Protein AF-A0A525D279-F1 (afdb_monomer_lite)

Foldseek 3Di:
DDWDFDDDDDPDDPVQAQAAPVRDGCDPVVLVVLCVVCVVPDQVVSVVSNVVVSCVRRDPPDNPDDGDTDGDDDDDDPVVVVVVVVD

Sequence (87 aa):
MAFAITSLPTPVSPNSRTRNSNQQLFGKKRFFEVVRQNYKKSANEIVRSCFNTLSNFRGNLLAHDDITLVVIKRKGTLEELENFDNQ

Structure (mmCIF, N/CA/C/O backbone):
data_AF-A0A525D279-F1
#
_entry.id   AF-A0A525D279-F1
#
loop_
_atom_site.group_PDB
_atom_site.id
_atom_site.type_symbol
_atom_site.label_atom_id
_atom_site.label_alt_id
_atom_site.label_comp_id
_atom_site.label_asym_id
_atom_site.label_entity_id
_atom_site.label_seq_id
_atom_site.pdbx_PDB_ins_code
_atom_site.Cartn_x
_atom_site.Cartn_y
_atom_site.Cartn_z
_atom_site.occupancy
_atom_site.B_iso_or_equiv
_atom_site.auth_seq_id
_atom_site.auth_comp_id
_atom_site.auth_asym_id
_atom_site.auth_atom_id
_atom_site.pdbx_PDB_model_num
ATOM 1 N N . MET A 1 1 ? -1.739 6.981 12.520 1.00 49.16 1 MET A N 1
ATOM 2 C CA . MET A 1 1 ? -1.486 6.039 11.403 1.00 49.16 1 MET A CA 1
ATOM 3 C C . MET A 1 1 ? 0.014 5.793 11.394 1.00 49.16 1 MET A C 1
ATOM 5 O O . MET A 1 1 ? 0.741 6.765 11.254 1.00 49.16 1 MET A O 1
ATOM 9 N N . ALA A 1 2 ? 0.474 4.568 11.646 1.00 32.56 2 ALA A N 1
ATOM 10 C CA . ALA A 1 2 ? 1.903 4.240 11.691 1.00 32.56 2 ALA A CA 1
ATOM 11 C C . ALA A 1 2 ? 2.220 3.239 10.572 1.00 32.56 2 ALA A C 1
ATOM 13 O O . ALA A 1 2 ? 1.483 2.268 10.393 1.00 32.56 2 ALA A O 1
ATOM 14 N N . PHE A 1 3 ? 3.280 3.501 9.803 1.00 42.44 3 PHE A N 1
ATOM 15 C CA . PHE A 1 3 ? 3.714 2.663 8.684 1.00 42.44 3 PHE A CA 1
ATOM 16 C C . PHE A 1 3 ? 5.147 2.213 8.916 1.00 42.44 3 PHE A C 1
ATOM 18 O O . PHE A 1 3 ? 6.047 3.048 8.984 1.00 42.44 3 PHE A O 1
ATOM 25 N N . ALA A 1 4 ? 5.356 0.903 8.991 1.00 32.09 4 ALA A N 1
ATOM 26 C CA . ALA A 1 4 ? 6.680 0.304 8.986 1.00 32.09 4 ALA A CA 1
ATOM 27 C C . ALA A 1 4 ? 6.844 -0.484 7.682 1.00 32.09 4 ALA A C 1
ATOM 29 O O . ALA A 1 4 ? 6.045 -1.367 7.372 1.00 32.09 4 ALA A O 1
ATOM 30 N N . ILE A 1 5 ? 7.867 -0.133 6.902 1.00 42.59 5 ILE A N 1
ATOM 31 C CA . ILE A 1 5 ? 8.354 -0.956 5.794 1.00 42.59 5 ILE A CA 1
ATOM 32 C C . ILE A 1 5 ? 9.618 -1.614 6.330 1.00 42.59 5 ILE A C 1
ATOM 34 O O . ILE A 1 5 ? 10.655 -0.959 6.430 1.00 42.59 5 ILE A O 1
ATOM 38 N N . THR A 1 6 ? 9.521 -2.875 6.734 1.00 38.62 6 THR A N 1
ATOM 39 C CA . THR A 1 6 ? 10.681 -3.642 7.188 1.00 38.62 6 THR A CA 1
ATOM 40 C C . THR A 1 6 ? 11.140 -4.537 6.045 1.00 38.62 6 THR A C 1
ATOM 42 O O . THR A 1 6 ? 10.514 -5.552 5.750 1.00 38.62 6 THR A O 1
ATOM 45 N N . SER A 1 7 ? 12.233 -4.143 5.394 1.00 41.50 7 SER A N 1
ATOM 46 C CA . SER A 1 7 ? 13.088 -5.095 4.685 1.00 41.50 7 SER A CA 1
ATOM 47 C C . SER A 1 7 ? 13.724 -5.989 5.743 1.00 41.50 7 SER A C 1
ATOM 49 O O . SER A 1 7 ? 14.331 -5.464 6.678 1.00 41.50 7 SER A O 1
ATOM 51 N N . LEU A 1 8 ? 13.607 -7.312 5.619 1.00 36.69 8 LEU A N 1
ATOM 52 C CA . LEU A 1 8 ? 14.518 -8.199 6.344 1.00 36.69 8 LEU A CA 1
ATOM 53 C C . LEU A 1 8 ? 15.958 -7.894 5.880 1.00 36.69 8 LEU A C 1
ATOM 55 O O . LEU A 1 8 ? 16.144 -7.514 4.718 1.00 36.69 8 LEU A O 1
ATOM 59 N N . PRO A 1 9 ? 16.972 -7.996 6.757 1.00 39.34 9 PRO A N 1
ATOM 60 C CA . PRO A 1 9 ? 18.360 -7.809 6.368 1.00 39.34 9 PRO A CA 1
ATOM 61 C C . PRO A 1 9 ? 18.824 -9.048 5.595 1.00 39.34 9 PRO A C 1
ATOM 63 O O . PRO A 1 9 ? 19.344 -9.999 6.169 1.00 39.34 9 PRO A O 1
ATOM 66 N N . THR A 1 10 ? 18.606 -9.055 4.285 1.00 41.53 10 THR A N 1
ATOM 67 C CA . THR A 1 10 ? 19.284 -9.967 3.361 1.00 41.53 10 THR A CA 1
ATOM 68 C C . THR A 1 10 ? 20.493 -9.246 2.751 1.00 41.53 10 THR A C 1
ATOM 70 O O . THR A 1 10 ? 20.454 -8.022 2.585 1.00 41.53 10 THR A O 1
ATOM 73 N N . PRO A 1 11 ? 21.604 -9.949 2.455 1.00 41.41 11 PRO A N 1
ATOM 74 C CA . PRO A 1 11 ? 22.752 -9.342 1.791 1.00 41.41 11 PRO A CA 1
ATOM 75 C C . PRO A 1 11 ? 22.307 -8.751 0.447 1.00 41.41 11 PRO A C 1
ATOM 77 O O . PRO A 1 11 ? 21.904 -9.464 -0.469 1.00 41.41 11 PRO A O 1
ATOM 80 N N . VAL A 1 12 ? 22.324 -7.420 0.369 1.00 48.53 12 VAL A N 1
ATOM 81 C CA . VAL A 1 12 ? 21.773 -6.650 -0.747 1.00 48.53 12 VAL A CA 1
ATOM 82 C C . VAL A 1 12 ? 22.625 -6.825 -2.004 1.00 48.53 12 VAL A C 1
ATOM 84 O O . VAL A 1 12 ? 23.725 -6.287 -2.120 1.00 48.53 12 VAL A O 1
ATOM 87 N N . SER A 1 13 ? 22.098 -7.563 -2.980 1.00 41.34 13 SER A N 1
ATOM 88 C CA . SER A 1 13 ? 22.607 -7.525 -4.352 1.00 41.34 13 SER A CA 1
ATOM 89 C C . SER A 1 13 ? 22.342 -6.128 -4.939 1.00 41.34 13 SER A C 1
ATOM 91 O O . SER A 1 13 ? 21.245 -5.600 -4.754 1.00 41.34 13 SER A O 1
ATOM 93 N N . PRO A 1 14 ? 23.277 -5.495 -5.674 1.00 46.78 14 PRO A N 1
ATOM 94 C CA . PRO A 1 14 ? 23.120 -4.126 -6.196 1.00 46.78 14 PRO A CA 1
ATOM 95 C C . PRO A 1 14 ? 21.884 -3.90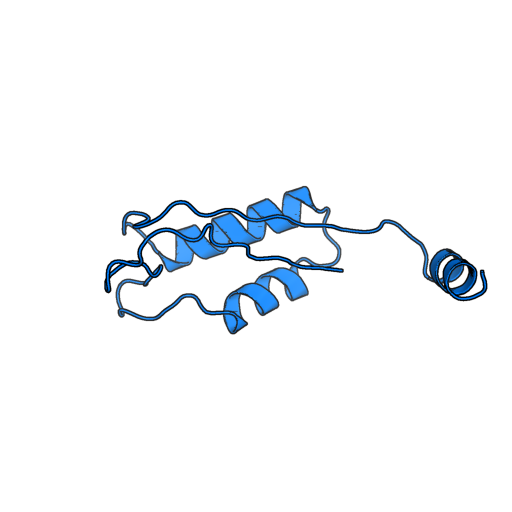8 -7.100 1.00 46.78 14 PRO A C 1
ATOM 97 O O . PRO A 1 14 ? 21.514 -2.763 -7.385 1.00 46.78 14 PRO A O 1
ATOM 100 N N . ASN A 1 15 ? 21.199 -4.990 -7.481 1.00 49.09 15 ASN A N 1
ATOM 101 C CA . ASN A 1 15 ? 19.990 -5.013 -8.303 1.00 49.09 15 ASN A CA 1
ATOM 102 C C . ASN A 1 15 ? 18.662 -5.051 -7.495 1.00 49.09 15 ASN A C 1
ATOM 104 O O . ASN A 1 15 ? 17.593 -5.000 -8.098 1.00 49.09 15 ASN A O 1
ATOM 108 N N . SER A 1 16 ? 18.699 -5.078 -6.154 1.00 44.44 16 SER A N 1
ATOM 109 C CA . SER A 1 16 ? 17.579 -5.397 -5.233 1.00 44.44 16 SER A CA 1
ATOM 110 C C . SER A 1 16 ? 16.576 -4.256 -4.946 1.00 44.44 16 SER A C 1
ATOM 112 O O . SER A 1 16 ? 16.207 -3.965 -3.803 1.00 44.44 16 SER A O 1
ATOM 114 N N . ARG A 1 17 ? 16.189 -3.471 -5.955 1.00 52.16 17 ARG A N 1
ATOM 115 C CA . ARG A 1 17 ? 15.216 -2.383 -5.749 1.00 52.16 17 ARG A CA 1
ATOM 116 C C . ARG A 1 17 ? 14.136 -2.422 -6.816 1.00 52.16 17 ARG A C 1
ATOM 118 O O . ARG A 1 17 ? 14.451 -2.462 -7.998 1.00 52.16 17 ARG A O 1
ATOM 125 N N . THR A 1 18 ? 12.863 -2.350 -6.407 1.00 57.44 18 THR A N 1
ATOM 126 C CA . THR A 1 18 ? 11.736 -2.311 -7.356 1.00 57.44 18 THR A CA 1
ATOM 127 C C . THR A 1 18 ? 11.854 -1.076 -8.251 1.00 57.44 18 THR A C 1
ATOM 129 O O . THR A 1 18 ? 11.683 0.064 -7.796 1.00 57.44 18 THR A O 1
ATOM 132 N N . ARG A 1 19 ? 12.163 -1.327 -9.526 1.00 63.25 19 ARG A N 1
ATOM 133 C CA . 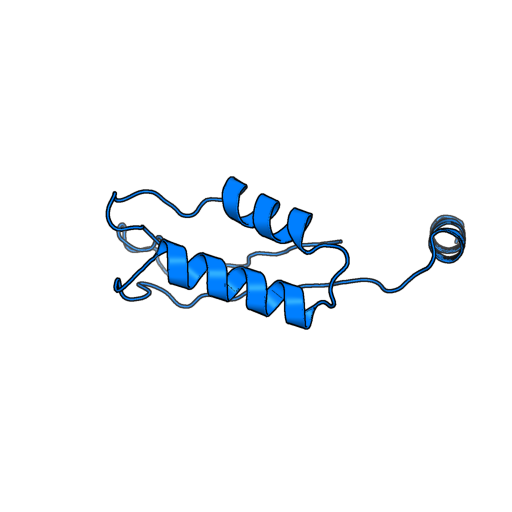ARG A 1 19 ? 12.294 -0.335 -10.591 1.00 63.25 19 ARG A CA 1
ATOM 134 C C . ARG A 1 19 ? 11.154 -0.490 -11.592 1.00 63.25 19 ARG A C 1
ATOM 136 O O . ARG A 1 19 ? 10.674 -1.598 -11.814 1.00 63.25 19 ARG A O 1
ATOM 143 N N . ASN A 1 20 ? 10.729 0.618 -12.187 1.00 60.38 20 ASN A N 1
ATOM 144 C CA . ASN A 1 20 ? 9.900 0.582 -13.391 1.00 60.38 20 ASN A CA 1
ATOM 145 C C . ASN A 1 20 ? 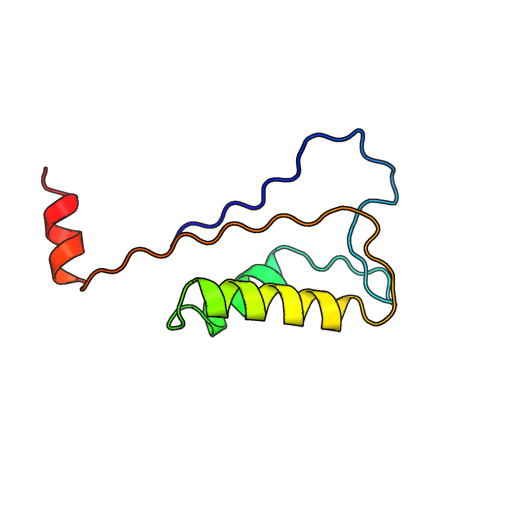10.774 0.421 -14.650 1.00 60.38 20 ASN A C 1
ATOM 147 O O . ASN A 1 20 ? 12.004 0.419 -14.567 1.00 60.38 20 ASN A O 1
ATOM 151 N N . SER A 1 21 ? 10.140 0.338 -15.823 1.00 64.62 21 SER A N 1
ATOM 152 C CA . SER A 1 21 ? 10.808 0.259 -17.135 1.00 64.62 21 SER A CA 1
ATOM 153 C C . SER A 1 21 ? 11.793 1.404 -17.410 1.00 64.62 21 SER A C 1
ATOM 155 O O . SER A 1 21 ? 12.744 1.227 -18.162 1.00 64.62 21 SER A O 1
ATOM 157 N N . ASN A 1 22 ? 11.622 2.547 -16.742 1.00 65.25 22 ASN A N 1
ATOM 158 C CA . ASN A 1 22 ? 12.507 3.711 -16.828 1.00 65.25 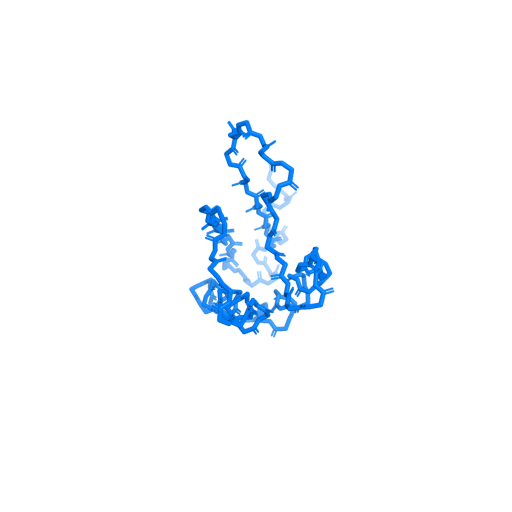22 ASN A CA 1
ATOM 159 C C . ASN A 1 22 ? 13.627 3.692 -15.767 1.00 65.25 22 ASN A C 1
ATOM 161 O O . ASN A 1 22 ? 14.217 4.728 -15.466 1.00 65.25 22 ASN A O 1
ATOM 165 N N . GLN A 1 23 ? 13.877 2.541 -15.134 1.00 62.25 23 GLN A N 1
ATOM 166 C CA . GLN A 1 23 ? 14.827 2.340 -14.032 1.00 62.25 23 GLN A CA 1
ATOM 167 C C . GLN A 1 23 ? 14.570 3.190 -12.774 1.00 62.25 23 GLN A C 1
ATOM 169 O O . GLN A 1 23 ? 15.412 3.232 -11.867 1.00 62.25 23 GLN A O 1
ATOM 174 N N . GLN A 1 24 ? 13.407 3.836 -12.663 1.00 67.44 24 GLN A N 1
ATOM 175 C CA . GLN A 1 24 ? 13.066 4.675 -11.520 1.00 67.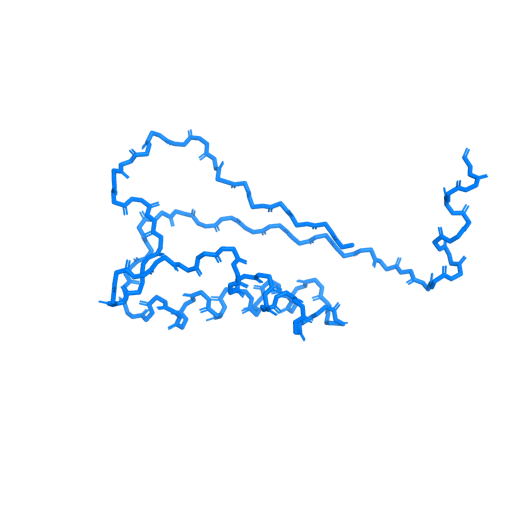44 24 GLN A CA 1
ATOM 176 C C . GLN A 1 24 ? 12.650 3.808 -10.339 1.00 67.44 24 GLN A C 1
ATOM 178 O O . GLN A 1 24 ? 11.858 2.879 -10.478 1.00 67.44 24 GLN A O 1
ATOM 183 N N . LEU A 1 25 ? 13.125 4.164 -9.151 1.00 69.81 25 LEU A N 1
ATOM 184 C CA . LEU A 1 25 ? 12.675 3.556 -7.904 1.00 69.81 25 LEU A CA 1
ATOM 185 C C . LEU A 1 25 ? 11.234 3.973 -7.599 1.00 69.81 25 LEU A C 1
ATOM 187 O O . LEU A 1 25 ? 10.883 5.138 -7.801 1.00 69.81 25 LEU A O 1
ATOM 191 N N . PHE A 1 26 ? 10.419 3.060 -7.057 1.00 72.75 26 PHE A N 1
ATOM 192 C CA . PHE A 1 26 ? 9.059 3.387 -6.594 1.00 72.75 26 PHE A CA 1
ATOM 193 C C . PHE A 1 26 ? 9.080 4.548 -5.589 1.00 72.75 26 PHE A C 1
ATOM 195 O O . PHE A 1 26 ? 8.390 5.555 -5.771 1.00 72.75 26 PHE A O 1
ATOM 202 N N . GLY A 1 27 ? 9.975 4.439 -4.601 1.00 76.62 27 GLY A N 1
ATOM 203 C CA . GLY A 1 27 ? 10.319 5.496 -3.654 1.00 76.62 27 GLY A CA 1
ATOM 204 C C . GLY A 1 27 ? 9.246 5.782 -2.597 1.00 76.62 27 GLY A C 1
ATOM 205 O O . GLY A 1 27 ? 8.068 5.464 -2.746 1.00 76.62 27 GLY A O 1
ATOM 206 N N . LYS A 1 28 ? 9.662 6.444 -1.509 1.00 79.31 28 LYS A N 1
ATOM 207 C CA . LYS A 1 28 ? 8.776 6.796 -0.383 1.00 79.31 28 LYS A CA 1
ATOM 208 C C . LYS A 1 28 ? 7.669 7.782 -0.780 1.00 79.31 28 LYS A C 1
ATOM 210 O O . LYS A 1 28 ? 6.580 7.726 -0.225 1.00 79.31 28 LYS A O 1
ATOM 215 N N . LYS A 1 29 ? 7.927 8.668 -1.751 1.00 81.50 29 LYS A N 1
ATOM 216 C CA . LYS A 1 29 ? 6.977 9.713 -2.173 1.00 81.50 29 LYS A CA 1
ATOM 217 C C . LYS A 1 29 ? 5.667 9.120 -2.704 1.00 81.50 29 LYS A C 1
ATOM 219 O O . LYS A 1 29 ? 4.613 9.448 -2.169 1.00 81.50 29 LYS A O 1
ATOM 224 N N . ARG A 1 30 ? 5.745 8.208 -3.685 1.00 81.56 30 ARG A N 1
ATOM 225 C CA . ARG A 1 30 ? 4.566 7.537 -4.266 1.00 81.56 30 ARG A CA 1
ATOM 226 C C . ARG A 1 30 ? 3.848 6.677 -3.233 1.00 81.56 30 ARG A C 1
ATOM 228 O O . ARG A 1 30 ? 2.629 6.716 -3.145 1.00 81.56 30 ARG A O 1
ATOM 235 N N . PHE A 1 31 ? 4.605 5.963 -2.400 1.00 86.06 31 PHE A N 1
ATOM 236 C CA . PHE A 1 31 ? 4.033 5.182 -1.306 1.00 86.06 31 PHE A CA 1
ATOM 237 C C . PHE A 1 31 ? 3.200 6.049 -0.350 1.00 86.06 31 PHE A C 1
ATOM 239 O O . PHE A 1 31 ? 2.039 5.742 -0.083 1.00 86.06 31 PHE A O 1
ATOM 246 N N . PHE A 1 32 ? 3.759 7.166 0.129 1.00 85.94 32 PHE A N 1
ATOM 247 C CA . PHE A 1 32 ? 3.036 8.070 1.022 1.00 85.94 32 PHE A CA 1
ATOM 248 C C . PHE A 1 32 ? 1.833 8.728 0.351 1.00 85.94 32 PHE A C 1
ATOM 250 O O . PHE A 1 32 ? 0.840 8.994 1.019 1.00 85.94 32 PHE A O 1
ATOM 257 N N . GLU A 1 33 ? 1.898 8.996 -0.948 1.00 90.81 33 GLU A N 1
ATOM 258 C CA . GLU A 1 33 ? 0.764 9.521 -1.704 1.00 90.81 33 GLU A CA 1
ATOM 259 C C . GLU A 1 33 ? -0.396 8.520 -1.766 1.00 90.81 33 GLU A C 1
ATOM 261 O O . GLU A 1 33 ? -1.512 8.874 -1.390 1.00 90.81 33 GLU A O 1
ATOM 266 N N . VAL A 1 34 ? -0.126 7.255 -2.107 1.00 90.50 34 VAL A N 1
ATOM 267 C CA . VAL A 1 34 ? -1.138 6.181 -2.096 1.00 90.50 34 VAL A CA 1
ATOM 268 C C . VAL A 1 34 ? -1.765 6.048 -0.714 1.00 90.50 34 VAL A C 1
ATOM 270 O O . VAL A 1 34 ? -2.986 5.996 -0.578 1.00 90.50 34 VAL A O 1
ATOM 273 N N . VAL A 1 35 ? -0.942 6.045 0.330 1.00 90.31 35 VAL A N 1
ATOM 274 C CA . VAL A 1 35 ? -1.413 5.995 1.715 1.00 90.31 35 VAL A CA 1
ATOM 275 C C . VAL A 1 35 ? -2.327 7.180 2.040 1.00 90.31 35 VAL A C 1
ATOM 277 O O . VAL A 1 35 ? -3.422 6.978 2.568 1.00 90.31 35 VAL A O 1
ATOM 280 N N . ARG A 1 36 ? -1.912 8.409 1.709 1.00 90.81 36 ARG A N 1
ATOM 281 C CA . ARG A 1 36 ? -2.693 9.628 1.971 1.00 90.81 36 ARG A CA 1
ATOM 282 C C . ARG A 1 36 ? -4.002 9.652 1.201 1.00 90.81 36 ARG A C 1
ATOM 284 O O . ARG A 1 36 ? -4.991 10.102 1.752 1.00 90.81 36 ARG A O 1
ATOM 291 N N . GLN A 1 37 ? -4.046 9.150 -0.027 1.00 93.31 37 GLN A N 1
ATOM 292 C CA . GLN A 1 37 ? -5.287 9.078 -0.804 1.00 93.31 37 GLN A CA 1
ATOM 293 C C . GLN A 1 37 ? -6.259 8.023 -0.253 1.00 93.31 37 GLN A C 1
ATOM 295 O O . GLN A 1 37 ? -7.470 8.146 -0.413 1.00 93.31 37 GLN A O 1
ATOM 300 N N . ASN A 1 38 ? -5.746 7.001 0.441 1.00 91.81 38 ASN A N 1
ATOM 301 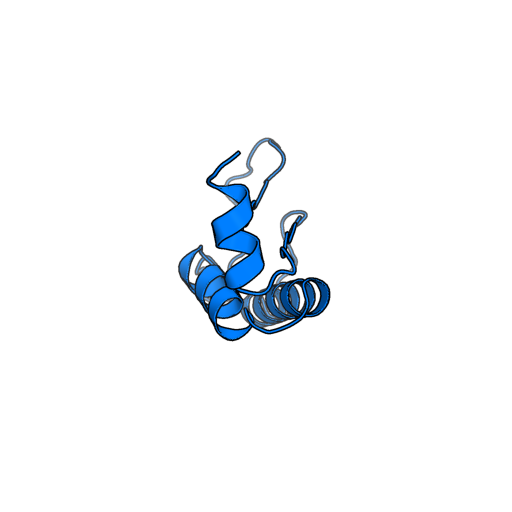C CA . ASN A 1 38 ? -6.537 5.881 0.952 1.00 91.81 38 ASN A CA 1
ATOM 302 C C . ASN A 1 38 ? -6.735 5.906 2.479 1.00 91.81 38 ASN A C 1
ATOM 304 O O . ASN A 1 38 ? -7.290 4.958 3.030 1.00 91.81 38 ASN A O 1
ATOM 308 N N . TYR A 1 39 ? -6.348 6.979 3.182 1.00 89.31 39 TYR A N 1
ATOM 309 C CA . TYR A 1 39 ? -6.325 7.011 4.654 1.00 89.31 39 TYR A CA 1
ATOM 310 C C . TYR A 1 39 ? -7.679 6.734 5.324 1.00 89.31 39 TYR A C 1
ATOM 312 O O . TYR A 1 39 ? -7.719 6.169 6.421 1.00 89.31 39 TYR A O 1
ATOM 320 N N . LYS A 1 40 ? -8.795 7.098 4.676 1.00 89.25 40 LYS A N 1
ATOM 321 C CA . LYS A 1 40 ? -10.153 6.838 5.182 1.00 89.25 40 LYS A CA 1
ATOM 322 C C . LYS A 1 40 ? -10.578 5.374 5.033 1.00 89.25 40 LYS A C 1
ATOM 324 O O . LYS A 1 40 ? -11.383 4.914 5.837 1.00 89.25 40 LYS A O 1
ATOM 329 N N . LYS A 1 41 ? -9.985 4.619 4.105 1.00 90.88 41 LYS A N 1
ATOM 330 C CA . LYS A 1 41 ? -10.322 3.210 3.843 1.00 90.88 41 LYS A CA 1
ATOM 331 C C . LYS A 1 41 ? -9.844 2.275 4.953 1.00 90.88 41 LYS A C 1
ATOM 333 O O . LYS A 1 41 ? -9.010 2.648 5.779 1.00 90.88 41 LYS A O 1
ATOM 338 N N . SER A 1 42 ? -10.370 1.058 5.008 1.00 91.00 42 SER A N 1
ATOM 339 C CA . SER A 1 42 ? -9.908 0.041 5.958 1.00 91.00 42 SER A CA 1
ATOM 340 C C . SER A 1 42 ? -8.423 -0.301 5.755 1.00 91.00 42 SER A C 1
ATOM 342 O O . SER A 1 42 ? -7.845 -0.060 4.695 1.00 91.00 42 SER A O 1
ATOM 344 N N . ALA A 1 43 ? -7.788 -0.891 6.774 1.00 89.81 43 ALA A N 1
ATOM 345 C CA . ALA A 1 43 ? -6.390 -1.322 6.676 1.00 89.81 43 ALA A CA 1
ATOM 346 C C . ALA A 1 43 ? -6.162 -2.290 5.497 1.00 89.81 43 ALA A C 1
ATOM 348 O O . ALA A 1 43 ? -5.190 -2.139 4.761 1.00 89.81 43 ALA A O 1
ATOM 349 N N . ASN A 1 44 ? -7.092 -3.224 5.272 1.00 91.50 44 ASN A N 1
ATOM 350 C CA . ASN A 1 44 ? -7.031 -4.179 4.162 1.00 91.50 44 ASN A CA 1
ATOM 351 C C . ASN A 1 44 ? -7.089 -3.468 2.797 1.00 91.50 44 ASN A C 1
ATOM 353 O O . ASN A 1 44 ? -6.283 -3.735 1.910 1.00 91.50 44 ASN A O 1
ATOM 357 N N . GLU A 1 45 ? -7.980 -2.490 2.637 1.00 92.69 45 GLU A N 1
ATOM 358 C CA . GLU A 1 45 ? -8.066 -1.707 1.399 1.00 92.69 45 GLU A CA 1
ATOM 359 C C . GLU A 1 45 ? -6.816 -0.858 1.140 1.00 92.69 45 GLU A C 1
ATOM 361 O O . GLU A 1 45 ? -6.422 -0.687 -0.016 1.00 92.69 45 GLU A O 1
ATOM 366 N N . ILE A 1 46 ? -6.164 -0.352 2.190 1.00 91.56 46 ILE A N 1
ATOM 367 C CA . ILE A 1 46 ? -4.883 0.357 2.066 1.00 91.56 46 ILE A CA 1
ATOM 368 C C . ILE A 1 46 ? -3.792 -0.607 1.589 1.00 91.56 46 ILE A C 1
ATOM 370 O O . ILE A 1 46 ? -3.076 -0.278 0.646 1.00 91.56 46 ILE A O 1
ATOM 374 N N . VAL A 1 47 ? -3.706 -1.809 2.173 1.00 92.00 47 VAL A N 1
ATOM 375 C CA . VAL A 1 47 ? -2.772 -2.859 1.725 1.00 92.00 47 VAL A CA 1
ATOM 376 C C . VAL A 1 47 ? -2.980 -3.161 0.240 1.00 92.00 47 VAL A C 1
ATOM 378 O O . VAL A 1 47 ? -2.033 -3.057 -0.541 1.00 92.00 47 VAL A O 1
ATOM 381 N N . ARG A 1 48 ? -4.221 -3.442 -0.178 1.00 92.38 48 ARG A N 1
ATOM 382 C CA . ARG A 1 48 ? -4.559 -3.708 -1.589 1.00 92.38 48 ARG A CA 1
ATOM 383 C C . ARG A 1 48 ? -4.173 -2.546 -2.503 1.00 92.38 48 ARG A C 1
ATOM 385 O O . ARG A 1 48 ? -3.580 -2.764 -3.552 1.00 92.38 48 ARG A O 1
ATOM 392 N N . SER A 1 49 ? -4.456 -1.309 -2.095 1.00 92.81 49 SER A N 1
ATOM 393 C CA . SER A 1 49 ? -4.133 -0.113 -2.887 1.00 92.81 49 SER A CA 1
ATOM 394 C C . SER A 1 49 ? -2.620 0.068 -3.069 1.00 92.81 49 SER A C 1
ATOM 396 O O . SER A 1 49 ? -2.165 0.409 -4.164 1.00 92.81 49 SER A O 1
ATOM 398 N N . CYS A 1 50 ? -1.829 -0.213 -2.030 1.00 90.31 50 CYS A N 1
ATOM 399 C CA . CYS A 1 50 ? -0.368 -0.181 -2.095 1.00 90.31 50 CYS A CA 1
ATOM 400 C C . CYS A 1 50 ? 0.184 -1.248 -3.049 1.00 90.31 50 CYS A C 1
ATOM 402 O O . CYS A 1 50 ? 0.981 -0.912 -3.925 1.00 90.31 50 CYS A O 1
ATOM 404 N N . PHE A 1 51 ? -0.265 -2.503 -2.932 1.00 88.38 51 PHE A N 1
ATOM 405 C CA . PHE A 1 51 ? 0.182 -3.586 -3.818 1.00 88.38 51 PHE A CA 1
ATOM 406 C C . PHE A 1 51 ? -0.246 -3.369 -5.273 1.00 88.38 51 PHE A C 1
ATOM 408 O O . PHE A 1 51 ? 0.570 -3.562 -6.171 1.00 88.38 51 PHE A O 1
ATOM 415 N N . ASN A 1 52 ? -1.465 -2.881 -5.519 1.00 90.56 52 ASN A N 1
ATOM 416 C CA . ASN A 1 52 ? -1.928 -2.557 -6.870 1.00 90.56 52 ASN A CA 1
ATOM 417 C C . ASN A 1 52 ? -1.085 -1.446 -7.501 1.00 90.56 52 ASN A C 1
ATOM 419 O O . ASN A 1 52 ? -0.636 -1.578 -8.636 1.00 90.56 52 ASN A O 1
ATOM 423 N N . THR A 1 53 ? -0.808 -0.370 -6.756 1.00 88.88 53 THR A N 1
ATOM 424 C CA . THR A 1 53 ? 0.046 0.716 -7.262 1.00 88.88 53 THR A CA 1
ATOM 425 C C . THR A 1 53 ? 1.459 0.219 -7.551 1.00 88.88 53 THR A C 1
ATOM 427 O O . THR A 1 53 ? 2.047 0.588 -8.565 1.00 88.88 53 THR A O 1
ATOM 430 N N . LEU A 1 54 ? 2.004 -0.637 -6.684 1.00 85.25 54 LEU A N 1
ATOM 431 C CA . LEU A 1 54 ? 3.331 -1.212 -6.867 1.00 85.25 54 LEU A CA 1
ATOM 432 C C . LEU A 1 54 ? 3.393 -2.132 -8.094 1.00 85.25 54 LEU A C 1
ATOM 434 O O . LEU A 1 54 ? 4.336 -2.030 -8.877 1.00 85.25 54 LEU A O 1
ATOM 438 N N . SER A 1 55 ? 2.376 -2.974 -8.292 1.00 83.56 55 SER A N 1
ATOM 439 C CA . SER A 1 55 ? 2.250 -3.840 -9.469 1.00 83.56 55 SER A CA 1
ATOM 440 C C . SER A 1 55 ? 2.143 -3.016 -10.752 1.00 83.56 55 SER A C 1
ATOM 442 O O . SER A 1 55 ? 2.888 -3.251 -11.697 1.00 83.56 55 SER A O 1
ATOM 444 N N . ASN A 1 56 ? 1.292 -1.987 -10.760 1.00 85.44 56 ASN A N 1
ATOM 445 C CA . ASN A 1 56 ? 1.130 -1.091 -11.908 1.00 85.44 56 ASN A CA 1
ATOM 446 C C . ASN A 1 56 ? 2.415 -0.315 -12.219 1.00 85.44 56 ASN A C 1
ATOM 448 O O . ASN A 1 56 ? 2.767 -0.139 -13.380 1.00 85.44 56 ASN A O 1
ATOM 452 N N . PHE A 1 57 ? 3.137 0.135 -11.188 1.00 83.31 57 PHE A N 1
ATOM 453 C CA . PHE A 1 57 ? 4.408 0.835 -11.359 1.00 83.31 57 PHE A CA 1
ATOM 454 C C . PHE A 1 57 ? 5.494 -0.065 -11.949 1.00 83.31 57 PHE A C 1
ATOM 456 O O . PHE A 1 57 ? 6.279 0.376 -12.787 1.00 83.31 57 PHE A O 1
ATOM 463 N N . ARG A 1 58 ? 5.556 -1.317 -11.492 1.00 77.75 58 ARG A N 1
ATOM 464 C CA . ARG A 1 58 ? 6.521 -2.306 -11.972 1.00 77.75 58 ARG A CA 1
ATOM 465 C C . ARG A 1 58 ? 6.183 -2.798 -13.387 1.00 77.75 58 ARG A C 1
ATOM 467 O O . ARG A 1 58 ? 7.090 -3.145 -14.141 1.00 77.75 58 ARG A O 1
ATOM 474 N N . GLY A 1 59 ? 4.903 -2.800 -13.758 1.00 79.12 59 GLY A N 1
ATOM 475 C CA . GLY A 1 59 ? 4.430 -3.370 -15.017 1.00 79.12 59 GLY A CA 1
ATOM 476 C C . GLY A 1 59 ? 4.703 -4.875 -15.066 1.00 79.12 59 GLY A C 1
ATOM 477 O O . GLY A 1 59 ? 4.513 -5.576 -14.075 1.00 79.12 59 GLY A O 1
ATOM 478 N N . ASN A 1 60 ? 5.208 -5.361 -16.202 1.00 74.31 60 ASN A N 1
ATOM 479 C CA . ASN A 1 60 ? 5.527 -6.780 -16.412 1.00 74.31 60 ASN A CA 1
ATOM 480 C C . ASN A 1 60 ? 6.886 -7.208 -15.832 1.00 74.31 60 ASN A C 1
ATOM 482 O O . ASN A 1 60 ? 7.294 -8.354 -16.010 1.00 74.31 60 ASN A O 1
ATOM 486 N N . LEU A 1 61 ? 7.618 -6.303 -15.175 1.00 69.12 61 LEU A N 1
ATOM 487 C CA . LEU A 1 61 ? 8.893 -6.659 -14.563 1.00 69.12 61 LEU A CA 1
ATOM 488 C C . LEU A 1 61 ? 8.646 -7.563 -13.348 1.00 69.12 61 LEU A C 1
ATOM 490 O O . LEU A 1 61 ? 7.728 -7.336 -12.554 1.00 69.12 61 LEU A O 1
ATOM 494 N N . LEU A 1 62 ? 9.469 -8.597 -13.198 1.00 62.94 62 LEU A N 1
ATOM 495 C CA . LEU A 1 62 ? 9.398 -9.481 -12.039 1.00 62.94 62 LEU A CA 1
ATOM 496 C C . LEU A 1 62 ? 9.806 -8.723 -10.771 1.00 62.94 62 LEU A C 1
ATOM 498 O O . LEU A 1 62 ? 10.651 -7.824 -10.795 1.00 62.94 62 LEU A O 1
ATOM 502 N N . ALA A 1 63 ? 9.177 -9.077 -9.649 1.00 64.06 63 ALA A N 1
ATOM 503 C CA . ALA A 1 63 ? 9.670 -8.652 -8.347 1.00 64.06 63 ALA A CA 1
ATOM 504 C C . ALA A 1 63 ? 11.062 -9.263 -8.159 1.00 64.06 63 ALA A C 1
ATOM 506 O O . ALA A 1 63 ? 11.195 -10.479 -8.233 1.00 64.06 63 ALA A O 1
ATOM 507 N N . HIS A 1 64 ? 12.081 -8.432 -7.956 1.00 57.34 64 HIS A N 1
ATOM 508 C CA . HIS A 1 64 ? 13.433 -8.931 -7.706 1.00 57.34 64 HIS A CA 1
ATOM 509 C C . HIS A 1 64 ? 13.626 -9.428 -6.264 1.00 57.34 64 HIS A C 1
ATOM 511 O O . HIS A 1 64 ? 14.509 -10.246 -6.042 1.00 57.34 64 HIS A O 1
ATOM 517 N N . ASP A 1 65 ? 12.790 -8.970 -5.325 1.00 66.19 65 ASP A N 1
ATOM 518 C CA . ASP A 1 65 ? 12.843 -9.316 -3.901 1.00 66.19 65 ASP A CA 1
ATOM 519 C C . ASP A 1 65 ? 11.429 -9.514 -3.333 1.00 66.19 65 ASP A C 1
ATOM 521 O O . ASP A 1 65 ? 10.451 -8.962 -3.860 1.00 66.19 65 ASP A O 1
ATOM 525 N N . ASP A 1 66 ? 11.338 -10.236 -2.216 1.00 77.19 66 ASP A N 1
ATOM 526 C CA . ASP A 1 66 ? 10.114 -10.365 -1.426 1.00 77.19 66 ASP A CA 1
ATOM 527 C C . ASP A 1 66 ? 9.701 -9.014 -0.816 1.00 77.19 66 ASP A C 1
ATOM 529 O O . ASP A 1 66 ? 10.520 -8.258 -0.287 1.00 77.19 66 ASP A O 1
ATOM 533 N N . ILE A 1 67 ? 8.404 -8.691 -0.879 1.00 79.88 67 ILE A N 1
ATOM 534 C CA . ILE A 1 67 ? 7.855 -7.418 -0.390 1.00 79.88 67 ILE A CA 1
ATOM 535 C C . ILE A 1 67 ? 6.923 -7.674 0.794 1.00 79.88 67 ILE A C 1
ATOM 537 O O . ILE A 1 67 ? 5.849 -8.252 0.635 1.00 79.88 67 ILE A O 1
ATOM 541 N N . THR A 1 68 ? 7.289 -7.137 1.958 1.00 83.25 68 THR A N 1
ATOM 542 C CA . THR A 1 68 ? 6.475 -7.188 3.182 1.00 83.25 68 THR A CA 1
ATOM 543 C C . THR A 1 68 ? 5.890 -5.810 3.502 1.00 83.25 68 THR A C 1
ATOM 545 O O . THR A 1 68 ? 6.616 -4.817 3.566 1.00 83.25 68 THR A O 1
ATOM 548 N N . LEU A 1 69 ? 4.573 -5.736 3.730 1.00 86.06 69 LEU A N 1
ATOM 549 C CA . LEU A 1 69 ? 3.862 -4.512 4.118 1.00 86.06 69 LEU A CA 1
ATOM 550 C C . LEU A 1 69 ? 2.969 -4.771 5.335 1.00 86.06 69 LEU A C 1
ATOM 552 O O . LEU A 1 69 ? 2.074 -5.610 5.281 1.00 86.06 69 LEU A O 1
ATOM 556 N N . VAL A 1 70 ? 3.159 -3.981 6.394 1.00 87.00 70 VAL A N 1
ATOM 557 C CA . VAL A 1 70 ? 2.303 -3.989 7.588 1.00 87.00 70 VAL A CA 1
ATOM 558 C C . VAL A 1 70 ? 1.573 -2.651 7.694 1.00 87.00 70 VAL A C 1
ATOM 560 O O . VAL A 1 70 ? 2.189 -1.586 7.638 1.00 87.00 70 VAL A O 1
ATOM 563 N N . VAL A 1 71 ? 0.246 -2.695 7.848 1.00 86.69 71 VAL A N 1
ATOM 564 C CA . VAL A 1 71 ? -0.602 -1.503 8.007 1.00 86.69 71 VAL A CA 1
ATOM 565 C C . VAL A 1 71 ? -1.322 -1.564 9.345 1.00 86.69 71 VAL A C 1
ATOM 567 O O . VAL A 1 71 ? -2.178 -2.420 9.557 1.00 86.69 71 VAL A O 1
ATOM 570 N N . ILE A 1 72 ? -1.020 -0.606 10.223 1.00 86.94 72 ILE A N 1
ATOM 571 C CA . ILE A 1 72 ? -1.698 -0.441 11.509 1.00 86.94 72 ILE A CA 1
ATOM 572 C C . ILE A 1 72 ? -2.623 0.773 11.418 1.00 86.94 72 ILE A C 1
ATOM 574 O O . ILE A 1 72 ? -2.181 1.921 11.284 1.00 86.94 72 ILE A O 1
ATOM 578 N N . LYS A 1 73 ? -3.932 0.521 11.510 1.00 84.94 73 LYS A N 1
ATOM 579 C CA . LYS A 1 73 ? -4.962 1.562 11.551 1.00 84.94 73 LYS A CA 1
ATOM 580 C C . LYS A 1 73 ? -5.722 1.479 12.869 1.00 84.94 73 LYS A C 1
ATOM 582 O O . LYS A 1 73 ? -6.510 0.563 13.078 1.00 84.94 73 LYS A O 1
ATOM 587 N N . ARG A 1 74 ? -5.498 2.470 13.731 1.00 83.56 74 ARG A N 1
ATOM 588 C CA . ARG A 1 74 ? -6.296 2.668 14.941 1.00 83.56 74 ARG A CA 1
ATOM 589 C C . ARG A 1 74 ? -7.707 3.092 14.534 1.00 83.56 74 ARG A C 1
ATOM 591 O O . ARG A 1 74 ? -7.857 3.993 13.705 1.00 83.56 74 ARG A O 1
ATOM 598 N N . LYS A 1 75 ? -8.715 2.423 15.085 1.00 72.94 75 LYS A N 1
ATOM 599 C CA . LYS A 1 75 ? -10.092 2.918 15.083 1.00 72.94 75 LYS A CA 1
ATOM 600 C C . LYS A 1 75 ? -10.228 3.831 16.296 1.00 72.94 75 LYS A C 1
ATOM 602 O O . LYS A 1 75 ? -9.768 3.457 17.367 1.00 72.94 75 LYS A O 1
ATOM 607 N N . GLY A 1 76 ? -10.765 5.019 16.085 1.00 68.81 76 GLY A N 1
ATOM 608 C CA . GLY A 1 76 ? -11.098 5.936 17.159 1.00 68.81 76 GLY A CA 1
ATOM 609 C C . GLY A 1 76 ? -11.709 7.205 16.596 1.00 68.81 76 GLY A C 1
ATOM 610 O O . GLY A 1 76 ? -11.270 7.692 15.545 1.00 68.81 76 GLY A O 1
ATOM 611 N N . THR A 1 77 ? -12.741 7.701 17.261 1.00 62.47 77 THR A N 1
ATOM 612 C CA . THR A 1 77 ? -13.234 9.073 17.098 1.00 62.47 77 THR A CA 1
ATOM 613 C C . THR A 1 77 ? -12.223 10.019 17.749 1.00 62.47 77 THR A C 1
ATOM 615 O O . THR A 1 77 ? -11.508 9.609 18.659 1.00 62.47 77 THR A O 1
ATOM 618 N N . LEU A 1 78 ? -12.106 11.269 17.283 1.00 62.38 78 LEU A N 1
ATOM 619 C CA . LEU A 1 78 ? -11.126 12.223 17.835 1.00 62.38 78 LEU A CA 1
ATOM 620 C C . LEU A 1 78 ? -11.257 12.375 19.366 1.00 62.38 78 LEU A C 1
ATOM 622 O O . LEU A 1 78 ? -10.242 12.450 20.048 1.00 62.38 78 LEU A O 1
ATOM 626 N N . GLU A 1 79 ? -12.478 12.266 19.892 1.00 62.84 79 GLU A N 1
ATOM 627 C CA . GLU A 1 79 ? -12.802 12.292 21.327 1.00 62.84 79 GLU A CA 1
ATOM 628 C C . GLU A 1 79 ? -12.160 11.155 22.141 1.00 62.84 79 GLU A C 1
ATOM 630 O O . GLU A 1 79 ? -11.786 11.341 23.293 1.00 62.84 79 GLU A O 1
ATOM 635 N N . GLU A 1 80 ? -11.981 9.967 21.558 1.00 62.84 80 GLU A N 1
ATOM 636 C CA . GLU A 1 80 ? -11.338 8.852 22.262 1.00 62.84 80 GLU A CA 1
ATOM 637 C C . GLU A 1 80 ? -9.824 9.055 22.346 1.00 62.84 80 GLU A C 1
ATOM 639 O O . GLU A 1 80 ? -9.188 8.540 23.256 1.00 62.84 80 GLU A O 1
ATOM 644 N N . LEU A 1 81 ? -9.237 9.815 21.415 1.00 60.41 81 LEU A N 1
ATOM 645 C CA . LEU A 1 81 ? -7.791 10.013 21.327 1.00 60.41 81 LEU A CA 1
ATOM 646 C C . LEU A 1 81 ? -7.272 11.029 22.345 1.00 60.41 81 LEU A C 1
ATOM 648 O O . LEU A 1 81 ? -6.174 10.835 22.853 1.00 60.41 81 LEU A O 1
ATOM 652 N N . GLU A 1 82 ? -8.073 12.040 22.684 1.00 61.88 82 GLU A N 1
ATOM 653 C CA . GLU A 1 82 ? -7.750 13.023 23.730 1.00 61.88 82 GLU A CA 1
ATOM 654 C C . GLU A 1 82 ? -7.750 12.400 25.139 1.00 61.88 82 GLU A C 1
ATOM 656 O O . GLU A 1 82 ? -7.041 12.862 26.032 1.00 61.88 82 GLU A O 1
ATOM 661 N N . ASN A 1 83 ? -8.480 11.296 25.333 1.00 60.84 83 ASN A N 1
ATOM 662 C CA . ASN A 1 83 ? -8.542 10.584 26.612 1.00 60.84 83 ASN A CA 1
ATOM 663 C C . ASN A 1 83 ? -7.358 9.629 26.855 1.00 60.84 83 ASN A C 1
ATOM 665 O O . ASN A 1 83 ? -7.115 9.259 28.001 1.00 60.84 83 ASN A O 1
ATOM 669 N N . PHE A 1 84 ? -6.613 9.230 25.815 1.00 60.59 84 PHE A N 1
ATOM 670 C CA . PHE A 1 84 ? -5.438 8.354 25.962 1.00 60.59 84 PHE A CA 1
ATOM 671 C C . PHE A 1 84 ? -4.150 9.106 26.308 1.00 60.59 84 PHE A C 1
ATOM 673 O O . PHE A 1 84 ? -3.257 8.502 26.889 1.00 60.59 84 PHE A O 1
ATOM 680 N N . ASP A 1 85 ? -4.046 10.394 25.968 1.00 60.75 85 ASP A N 1
ATOM 681 C CA . ASP A 1 85 ? -2.851 11.202 26.260 1.00 60.75 85 ASP A CA 1
ATOM 682 C C . ASP A 1 85 ? -2.844 11.747 27.710 1.00 60.75 85 ASP A C 1
ATOM 684 O O . ASP A 1 85 ? -1.850 12.321 28.148 1.00 60.75 85 ASP A O 1
ATOM 688 N N . ASN A 1 86 ? -3.935 11.546 28.465 1.00 56.72 86 ASN A N 1
ATOM 689 C CA . ASN A 1 86 ? -4.121 12.001 29.852 1.00 56.72 86 ASN A CA 1
ATOM 690 C C . ASN A 1 86 ? -4.077 10.863 30.902 1.00 56.72 86 ASN A C 1
ATOM 692 O O . ASN A 1 86 ? -4.568 11.045 32.019 1.00 56.72 86 ASN A O 1
ATOM 696 N N . GLN A 1 87 ? -3.515 9.699 30.560 1.00 48.81 87 GLN A N 1
ATOM 697 C CA . GLN A 1 87 ? -3.220 8.597 31.494 1.00 48.81 87 GLN A CA 1
ATOM 698 C C . GLN A 1 87 ? -1.715 8.352 31.579 1.00 48.81 87 GLN A C 1
ATOM 700 O O . GLN A 1 87 ? -1.254 8.010 32.690 1.00 48.81 87 GLN A O 1
#

pLDDT: mean 70.68, std 18.05, range [32.09, 93.31]

Secondary structure (DSSP, 8-state):
-EEE---------TT-S-B-TT--B-HHHHHHHHHHHTTTS-HHHHHHHHHHHHHHHHTTPPPSS----EEE-----HHHHHTTTT-

Radius of gyration: 16.15 Å; chains: 1; bounding box: 36×23×49 Å